Protein AF-A0A6P4Y2M4-F1 (afdb_monomer_lite)

Sequence (181 aa):
MAIALLLVVFILSGFFPVQAQDTRTDQAGSVLREYVDKGYCTYTFVFPPGPRREGCTPPGLERQLAETREETARLKNQVDRLTSLVESLLSRVDSLPVTEAIPVTQNNAEEDVESAFTCDGKDSGPHPDPENCGKFYMCAPGHPAPHHFDCAPGGLVFDVRLQVCNWPWAVPPPCGTQGAG

Secondary structure (DSSP, 8-state):
-HHHHHHHHHHHTT-------------S--------SSS---------S-PPPS----TTHHHHHHHHHHHHHHHHHHHHHHHHHHHHHHHHHTTS-------------SS--------TTS-SEEEE-SS-TTEEEEE-TT--SPEEEEPPTTT-EEETTTTEEE-GGGSPTTT--TT--

Foldseek 3Di:
DVVVVVVVCCVVVVDDPPPPPPPPPPDPDDDDDDDDDDDDDDDDDPDPDDDDDDDDDPVPVVVVVVVVVVVVVVVVVVVVVVVVVVVVVVVVVVPPPPPPDDDDPPPDPDDPPQDPDWCVPHDAAWAARPVDQQKIWGHDVPDGDTDIDGHDPDLFGQAPVVSHTHRQCVHDPPSHCPPVD

pLDDT: mean 70.57, std 20.5, range [33.38, 96.81]

InterPro domains:
  IPR002557 Chitin binding domain [PF01607] (119-170)
  IPR002557 Chitin binding domain [PS50940] (116-177)
  IPR002557 Chitin binding domain [SM00494] (117-177)
  IPR036508 Chitin binding domain superfamily [SSF57625] (117-176)
  IPR051940 Chitin-binding developmental regulator [PTHR23301] (98-178)

Structure (mmCIF, N/CA/C/O backbone):
data_AF-A0A6P4Y2M4-F1
#
_entry.id   AF-A0A6P4Y2M4-F1
#
loop_
_atom_site.group_PDB
_atom_site.id
_atom_site.type_symbol
_atom_site.label_atom_id
_atom_site.label_alt_id
_atom_site.label_comp_id
_atom_site.label_asym_id
_atom_site.label_entity_id
_atom_site.label_seq_id
_atom_site.pdbx_PDB_ins_code
_atom_site.Cartn_x
_atom_site.Cartn_y
_atom_site.Cartn_z
_atom_site.occupancy
_atom_site.B_iso_or_equiv
_atom_site.auth_seq_id
_atom_site.auth_comp_id
_atom_site.auth_asym_id
_atom_site.auth_atom_id
_atom_site.pdbx_PDB_model_num
ATOM 1 N N . MET A 1 1 ? 52.130 -0.188 34.334 1.00 59.47 1 MET A N 1
ATOM 2 C CA . MET A 1 1 ? 52.339 1.225 33.936 1.00 59.47 1 MET A CA 1
ATOM 3 C C . MET A 1 1 ? 53.049 1.379 32.584 1.00 59.47 1 MET A C 1
ATOM 5 O O . MET A 1 1 ? 52.622 2.222 31.814 1.00 59.47 1 MET A O 1
ATOM 9 N N . ALA A 1 2 ? 54.057 0.564 32.235 1.00 59.12 2 ALA A N 1
ATOM 10 C CA . ALA A 1 2 ? 54.782 0.694 30.955 1.00 59.12 2 ALA A CA 1
ATOM 11 C C . ALA A 1 2 ? 53.983 0.288 29.690 1.00 59.12 2 ALA A C 1
ATOM 13 O O . ALA A 1 2 ? 54.155 0.889 28.636 1.00 59.12 2 ALA A O 1
ATOM 14 N N . ILE A 1 3 ? 53.067 -0.684 29.789 1.00 58.28 3 ILE A N 1
ATOM 15 C CA . ILE A 1 3 ? 52.307 -1.202 28.630 1.00 58.28 3 ILE A CA 1
ATOM 16 C C . ILE A 1 3 ? 51.247 -0.199 28.134 1.00 58.28 3 ILE A C 1
ATOM 18 O O . ILE A 1 3 ? 51.035 -0.064 26.933 1.00 58.28 3 ILE A O 1
ATOM 22 N N . ALA A 1 4 ? 50.633 0.566 29.042 1.00 64.81 4 ALA A N 1
ATOM 23 C CA . ALA A 1 4 ? 49.640 1.580 28.679 1.00 64.81 4 ALA A CA 1
ATOM 24 C C . ALA A 1 4 ? 50.267 2.771 27.930 1.00 64.81 4 ALA A C 1
ATOM 26 O O . ALA A 1 4 ? 49.656 3.309 27.013 1.00 64.81 4 ALA A O 1
ATOM 27 N N . LEU A 1 5 ? 51.509 3.144 28.263 1.00 62.38 5 LEU A N 1
ATOM 28 C CA . LEU A 1 5 ? 52.223 4.226 27.578 1.00 62.38 5 LEU A CA 1
ATOM 29 C C . LEU A 1 5 ? 52.646 3.839 26.152 1.00 62.38 5 LEU A C 1
ATOM 31 O O . LEU A 1 5 ? 52.599 4.682 25.262 1.00 62.38 5 LEU A O 1
ATOM 35 N N . LEU A 1 6 ? 52.978 2.567 25.901 1.00 64.44 6 LEU A N 1
ATOM 36 C CA . LEU A 1 6 ? 53.333 2.087 24.557 1.00 64.44 6 LEU A CA 1
ATOM 37 C C . LEU A 1 6 ? 52.138 2.093 23.590 1.00 64.44 6 LEU A C 1
ATOM 39 O O . LEU A 1 6 ? 52.300 2.449 22.425 1.00 64.44 6 LEU A O 1
ATOM 43 N N . LEU A 1 7 ? 50.933 1.772 24.070 1.00 63.88 7 LEU A N 1
ATOM 44 C CA . LEU A 1 7 ? 49.715 1.824 23.252 1.00 63.88 7 LEU A CA 1
ATOM 45 C C . LEU A 1 7 ? 49.295 3.265 22.923 1.00 63.88 7 LEU A C 1
ATOM 47 O O . LEU A 1 7 ? 48.864 3.539 21.807 1.00 63.88 7 LEU A O 1
ATOM 51 N N . VAL A 1 8 ? 49.486 4.204 23.855 1.00 66.56 8 VAL A N 1
ATOM 52 C CA . VAL A 1 8 ? 49.200 5.630 23.622 1.00 66.56 8 VAL A CA 1
ATOM 53 C C . VAL A 1 8 ? 50.176 6.235 22.604 1.00 66.56 8 VAL A C 1
ATOM 55 O O . VAL A 1 8 ? 49.754 7.005 21.745 1.00 66.56 8 VAL A O 1
ATOM 58 N N . VAL A 1 9 ? 51.454 5.837 22.618 1.00 66.06 9 VAL A N 1
ATOM 59 C CA . VAL A 1 9 ? 52.432 6.258 21.596 1.00 66.06 9 VAL A CA 1
ATOM 60 C C . VAL A 1 9 ? 52.079 5.698 20.211 1.00 66.06 9 VAL A C 1
ATOM 62 O O . VAL A 1 9 ? 52.201 6.421 19.225 1.00 66.06 9 VAL A O 1
ATOM 65 N N . PHE A 1 10 ? 51.578 4.463 20.115 1.00 59.88 10 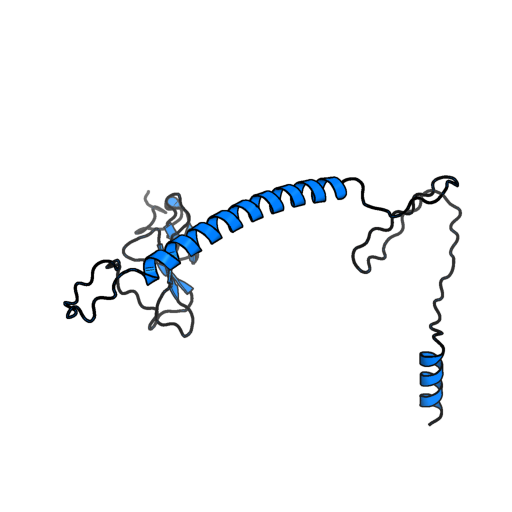PHE A N 1
ATOM 66 C CA . PHE A 1 10 ? 51.128 3.878 18.841 1.00 59.88 10 PHE A CA 1
ATOM 67 C C . PHE A 1 10 ? 49.900 4.589 18.250 1.00 59.88 10 PHE A C 1
ATOM 69 O O . PHE A 1 10 ? 49.842 4.807 17.043 1.00 59.88 10 PHE A O 1
ATOM 76 N N . ILE A 1 11 ? 48.946 5.006 19.089 1.00 60.94 11 ILE A N 1
ATOM 77 C CA . ILE A 1 11 ? 47.741 5.715 18.627 1.00 60.94 11 ILE A CA 1
ATOM 78 C C . ILE A 1 11 ? 48.053 7.176 18.259 1.00 60.94 11 ILE A C 1
ATOM 80 O O . ILE A 1 11 ? 47.515 7.681 17.278 1.00 60.94 11 ILE A O 1
ATOM 84 N N . LEU A 1 12 ? 48.954 7.847 18.988 1.00 57.12 12 LEU A N 1
ATOM 85 C CA . LEU A 1 12 ? 49.328 9.240 18.703 1.00 57.12 12 LEU A CA 1
ATOM 86 C C . LEU A 1 12 ? 50.319 9.394 17.537 1.00 57.12 12 LEU A C 1
ATOM 88 O O . LEU A 1 12 ? 50.373 10.462 16.936 1.00 57.12 12 LEU A O 1
ATOM 92 N N . SER A 1 13 ? 51.089 8.355 17.196 1.00 61.12 13 SER A N 1
ATOM 93 C CA . SER A 1 13 ? 52.042 8.390 16.072 1.00 61.12 13 SER A CA 1
ATOM 94 C C . SER A 1 13 ? 51.450 7.948 14.729 1.00 61.12 13 SER A C 1
ATOM 96 O O . SER A 1 13 ? 52.137 8.036 13.715 1.00 61.12 13 SER A O 1
ATOM 98 N N . GLY A 1 14 ? 50.191 7.491 14.685 1.00 56.62 14 GLY A N 1
ATOM 99 C CA . GLY A 1 14 ? 49.506 7.136 13.434 1.00 56.62 14 GLY A CA 1
ATOM 100 C C . GLY A 1 14 ? 50.122 5.961 12.661 1.00 56.62 14 GLY A C 1
ATOM 101 O O . GLY A 1 14 ? 49.749 5.722 11.515 1.00 56.62 14 GLY A O 1
ATOM 102 N N . PHE A 1 15 ? 51.042 5.205 13.263 1.00 56.31 15 PHE A N 1
ATOM 103 C CA . PHE A 1 15 ? 51.676 4.045 12.640 1.00 56.31 15 PHE A CA 1
ATOM 104 C C . PHE A 1 15 ? 50.823 2.785 12.850 1.00 56.31 15 PHE A C 1
ATOM 106 O O . PHE A 1 15 ? 51.135 1.916 13.663 1.00 56.31 15 PHE A O 1
ATOM 113 N N . PHE A 1 16 ? 49.739 2.659 12.083 1.00 49.28 16 PHE A N 1
ATOM 114 C CA . PHE A 1 16 ? 49.222 1.332 11.751 1.00 49.28 16 PHE A CA 1
ATOM 115 C C . PHE A 1 16 ? 50.132 0.730 10.674 1.00 49.28 16 PHE A C 1
ATOM 117 O O . PHE A 1 16 ? 50.375 1.393 9.661 1.00 49.28 16 PHE A O 1
ATOM 124 N N . PRO A 1 17 ? 50.645 -0.502 10.841 1.00 44.47 17 PRO A N 1
ATOM 125 C CA . PRO A 1 17 ? 51.373 -1.172 9.780 1.00 44.47 17 PRO A CA 1
ATOM 126 C C . PRO A 1 17 ? 50.363 -1.590 8.706 1.00 44.47 17 PRO A C 1
ATOM 128 O O . PRO A 1 17 ? 49.846 -2.703 8.705 1.00 44.47 17 PRO A O 1
ATOM 131 N N . VAL A 1 18 ? 50.069 -0.683 7.777 1.00 45.69 18 VAL A N 1
ATOM 132 C CA . VAL A 1 18 ? 49.564 -1.057 6.458 1.00 45.69 18 VAL A CA 1
ATOM 133 C C . VAL A 1 18 ? 50.723 -1.767 5.768 1.00 45.69 18 VAL A C 1
ATOM 135 O O . VAL A 1 18 ? 51.592 -1.141 5.166 1.00 45.69 18 VAL A O 1
ATOM 138 N N . GLN A 1 19 ? 50.776 -3.092 5.883 1.00 46.41 19 GLN A N 1
ATOM 139 C CA . GLN A 1 19 ? 51.503 -3.896 4.909 1.00 46.41 19 GLN A CA 1
ATOM 140 C C . GLN A 1 19 ? 50.678 -3.917 3.621 1.00 46.41 19 GLN A C 1
ATOM 142 O O . GLN A 1 19 ? 49.971 -4.873 3.323 1.00 46.41 19 GLN A O 1
ATOM 147 N N . ALA A 1 20 ? 50.766 -2.832 2.855 1.00 45.34 20 ALA A N 1
ATOM 148 C CA . ALA A 1 20 ? 50.518 -2.890 1.426 1.00 45.34 20 ALA A CA 1
ATOM 149 C C . ALA A 1 20 ? 51.750 -3.556 0.808 1.00 45.34 20 ALA A C 1
ATOM 151 O O . ALA A 1 20 ? 52.767 -2.910 0.562 1.00 45.34 20 ALA A O 1
ATOM 152 N N . GLN A 1 21 ? 51.701 -4.875 0.641 1.00 37.78 21 GLN A N 1
ATOM 153 C CA . GLN A 1 21 ? 52.656 -5.543 -0.227 1.00 37.78 21 GLN A CA 1
ATOM 154 C C . GLN A 1 21 ? 52.200 -5.312 -1.662 1.00 37.78 21 GLN A C 1
ATOM 156 O O . GLN A 1 21 ? 51.179 -5.832 -2.104 1.00 37.78 21 GLN A O 1
ATOM 161 N N . ASP A 1 22 ? 52.963 -4.476 -2.354 1.00 38.91 22 ASP A N 1
ATOM 162 C CA . ASP A 1 22 ? 52.817 -4.175 -3.768 1.00 38.91 22 ASP A CA 1
ATOM 163 C C . ASP A 1 22 ? 53.131 -5.452 -4.567 1.00 38.91 22 ASP A C 1
ATOM 165 O O . ASP A 1 22 ? 54.272 -5.718 -4.951 1.00 38.91 22 ASP A O 1
ATOM 169 N N . THR A 1 23 ? 52.141 -6.319 -4.780 1.00 42.88 23 THR A N 1
ATOM 170 C CA . THR A 1 23 ? 52.281 -7.401 -5.758 1.00 42.88 23 THR A CA 1
ATOM 171 C C . THR A 1 23 ? 52.028 -6.814 -7.136 1.00 42.88 23 THR A C 1
ATOM 173 O O . THR A 1 23 ? 50.930 -6.911 -7.685 1.00 42.88 23 THR A O 1
ATOM 176 N N . ARG A 1 24 ? 53.069 -6.189 -7.695 1.00 42.03 24 ARG A N 1
ATOM 177 C CA . ARG A 1 24 ? 53.173 -5.881 -9.123 1.00 42.03 24 ARG A CA 1
ATOM 178 C C . ARG A 1 24 ? 53.008 -7.187 -9.901 1.00 42.03 24 ARG A C 1
ATOM 180 O O . ARG A 1 24 ? 53.943 -7.974 -10.015 1.00 42.03 24 ARG A O 1
ATOM 187 N N . THR A 1 25 ? 51.807 -7.435 -10.407 1.00 41.88 25 THR A N 1
ATOM 188 C CA . THR A 1 25 ? 51.542 -8.515 -11.358 1.00 41.88 25 THR A CA 1
ATOM 189 C C . THR A 1 25 ? 51.649 -7.923 -12.757 1.00 41.88 25 THR A C 1
ATOM 191 O O . THR A 1 25 ? 50.723 -7.316 -13.281 1.00 41.88 25 THR A O 1
ATOM 194 N N . ASP A 1 26 ? 52.836 -8.055 -13.349 1.00 40.62 26 ASP A N 1
ATOM 195 C CA . ASP A 1 26 ? 53.152 -7.656 -14.728 1.00 40.62 26 ASP A CA 1
ATOM 196 C C . ASP A 1 26 ? 52.591 -8.680 -15.743 1.00 40.62 26 ASP A C 1
ATOM 198 O O . ASP A 1 26 ? 53.292 -9.166 -16.630 1.00 40.62 26 ASP A O 1
ATOM 202 N N . GLN A 1 27 ? 51.321 -9.080 -15.602 1.00 39.62 27 GLN A N 1
ATOM 203 C CA . GLN A 1 27 ? 50.730 -10.049 -16.523 1.00 39.62 27 GLN A CA 1
ATOM 204 C C . GLN A 1 27 ? 49.271 -9.745 -16.852 1.00 39.62 27 GLN A C 1
ATOM 206 O O . GLN A 1 27 ? 48.404 -9.641 -15.988 1.00 39.62 27 GLN A O 1
ATOM 211 N N . ALA A 1 28 ? 49.014 -9.600 -18.152 1.00 35.44 28 ALA A N 1
ATOM 212 C CA . ALA A 1 28 ? 47.681 -9.429 -18.698 1.00 35.44 28 ALA A CA 1
ATOM 213 C C . ALA A 1 28 ? 46.822 -10.675 -18.429 1.00 35.44 28 ALA A C 1
ATOM 215 O O . ALA A 1 28 ? 47.24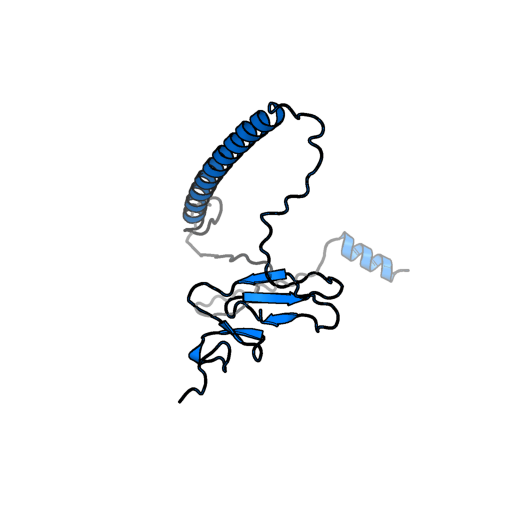7 -11.795 -18.709 1.00 35.44 28 ALA A O 1
ATOM 216 N N . GLY A 1 29 ? 45.586 -10.463 -17.966 1.00 44.47 29 GLY A N 1
ATOM 217 C CA . GLY A 1 29 ? 44.536 -11.484 -18.025 1.00 44.47 29 GLY A CA 1
ATOM 218 C C . GLY A 1 29 ? 44.237 -12.271 -16.747 1.00 44.47 29 GLY A C 1
ATOM 219 O O . GLY A 1 29 ? 43.902 -13.447 -16.848 1.00 44.47 29 GLY A O 1
ATOM 220 N N . SER A 1 30 ? 44.267 -11.661 -15.561 1.00 33.38 30 SER A N 1
ATOM 221 C CA . SER A 1 30 ? 43.800 -12.325 -14.332 1.00 33.38 30 SER A CA 1
ATOM 222 C C . SER A 1 30 ? 42.744 -11.509 -13.587 1.00 33.38 30 SER A C 1
ATOM 224 O O . SER A 1 30 ? 43.013 -10.417 -13.091 1.00 33.38 30 SER A O 1
ATOM 226 N N . VAL A 1 31 ? 41.536 -12.073 -13.491 1.00 48.50 31 VAL A N 1
ATOM 227 C CA . VAL A 1 31 ? 40.481 -11.638 -12.565 1.00 48.50 31 VAL A CA 1
ATOM 228 C C . VAL A 1 31 ? 40.908 -12.016 -11.154 1.00 48.50 31 VAL A C 1
ATOM 230 O O . VAL A 1 31 ? 41.130 -13.198 -10.917 1.00 48.50 31 VAL A O 1
ATOM 233 N N . LEU A 1 32 ? 40.933 -11.069 -10.210 1.00 36.97 32 LEU A N 1
ATOM 234 C CA . LEU A 1 32 ? 40.784 -11.387 -8.789 1.00 36.97 32 LEU A CA 1
ATOM 235 C C . LEU A 1 32 ? 40.071 -10.260 -8.018 1.00 36.97 32 LEU A C 1
ATOM 237 O O . LEU A 1 32 ? 40.504 -9.115 -7.955 1.00 36.97 32 LEU A O 1
ATOM 241 N N . ARG A 1 33 ? 38.926 -10.692 -7.493 1.00 38.09 33 ARG A N 1
ATOM 242 C CA . ARG A 1 33 ? 38.002 -10.185 -6.475 1.00 38.09 33 ARG A CA 1
ATOM 243 C C . ARG A 1 33 ? 38.461 -9.116 -5.462 1.00 38.09 33 ARG A C 1
ATOM 245 O O . ARG A 1 33 ? 39.441 -9.287 -4.753 1.00 38.09 33 ARG A O 1
ATOM 252 N N . GLU A 1 34 ? 37.517 -8.186 -5.279 1.00 40.78 34 GLU A N 1
ATOM 253 C CA . GLU A 1 34 ? 36.802 -7.856 -4.027 1.00 40.78 34 GLU A CA 1
ATOM 254 C C . GLU A 1 34 ? 37.516 -7.006 -2.963 1.00 40.78 34 GLU A C 1
ATOM 256 O O . GLU A 1 34 ? 38.171 -7.509 -2.059 1.00 40.78 34 GLU A O 1
ATOM 261 N N . TYR A 1 35 ? 37.229 -5.700 -3.014 1.00 39.41 35 TYR A N 1
ATOM 262 C CA . TYR A 1 35 ? 37.002 -4.871 -1.827 1.00 39.41 35 TYR A CA 1
ATOM 263 C C . TYR A 1 35 ? 35.853 -3.897 -2.126 1.00 39.41 35 TYR A C 1
ATOM 265 O O . TYR A 1 35 ? 36.022 -2.903 -2.830 1.00 39.41 35 TYR A O 1
ATOM 273 N N . VAL A 1 36 ? 34.657 -4.216 -1.628 1.00 49.06 36 VAL A N 1
ATOM 274 C CA . VAL A 1 36 ? 33.538 -3.274 -1.533 1.00 49.06 36 VAL A CA 1
ATOM 275 C C . VAL A 1 36 ? 33.560 -2.756 -0.108 1.00 49.06 36 VAL A C 1
ATOM 277 O O . VAL A 1 36 ? 33.060 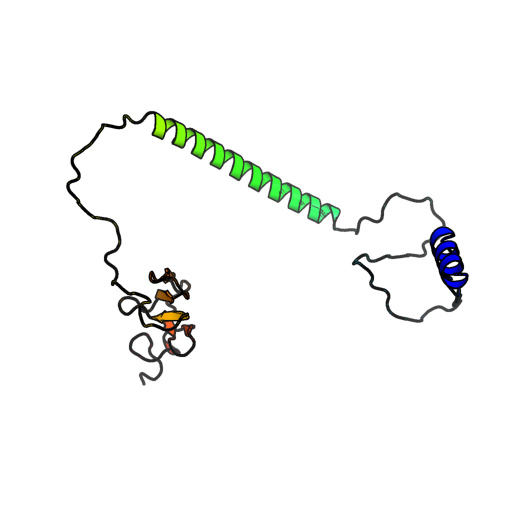-3.422 0.791 1.00 49.06 36 VAL A O 1
ATOM 280 N N . ASP A 1 37 ? 34.133 -1.575 0.105 1.00 37.72 37 ASP A N 1
ATOM 281 C CA . ASP A 1 37 ? 33.785 -0.800 1.289 1.00 37.72 37 ASP A CA 1
ATOM 282 C C . ASP A 1 37 ? 33.145 0.513 0.824 1.00 37.72 37 ASP A C 1
ATOM 284 O O . ASP A 1 37 ? 33.771 1.357 0.185 1.00 37.72 37 ASP A O 1
ATOM 288 N N . LYS A 1 38 ? 31.844 0.631 1.115 1.00 35.12 38 LYS A N 1
ATOM 289 C CA . LYS A 1 38 ? 31.015 1.848 1.009 1.00 35.12 38 LYS A CA 1
ATOM 290 C C . LYS A 1 38 ? 30.602 2.350 -0.381 1.00 35.12 38 LYS A C 1
ATOM 292 O O . LYS A 1 38 ? 30.363 3.540 -0.538 1.00 35.12 38 LYS A O 1
ATOM 297 N N . GLY A 1 39 ? 30.387 1.461 -1.351 1.00 42.12 39 GLY A N 1
ATOM 298 C CA . GLY A 1 39 ? 29.474 1.761 -2.468 1.00 42.12 39 GLY A CA 1
ATOM 299 C C . GLY A 1 39 ? 29.979 2.736 -3.539 1.00 42.12 39 GLY A C 1
ATOM 300 O O . GLY A 1 39 ? 29.167 3.414 -4.162 1.00 42.12 39 GLY A O 1
ATOM 301 N N . TYR A 1 40 ? 31.286 2.779 -3.806 1.00 42.31 40 TYR A N 1
ATOM 302 C CA . TYR A 1 40 ? 31.842 3.524 -4.940 1.00 42.31 40 TYR A CA 1
ATOM 303 C C . TYR A 1 40 ? 32.619 2.586 -5.871 1.00 42.31 40 TYR A C 1
ATOM 305 O O . TYR A 1 40 ? 33.549 1.908 -5.441 1.00 42.31 40 TYR A O 1
ATOM 313 N N . CYS A 1 41 ? 32.261 2.555 -7.158 1.00 43.47 41 CYS A N 1
ATOM 314 C CA . CYS A 1 41 ? 33.089 1.927 -8.187 1.00 43.47 41 CYS A CA 1
ATOM 315 C C . CYS A 1 41 ? 34.260 2.856 -8.527 1.00 43.47 41 CYS A C 1
ATOM 317 O O . CYS A 1 41 ? 34.059 3.925 -9.103 1.00 43.47 41 CYS A O 1
ATOM 319 N N . THR A 1 42 ? 35.489 2.446 -8.227 1.00 42.38 42 THR A N 1
ATOM 320 C CA . THR A 1 42 ? 36.692 3.078 -8.775 1.00 42.38 42 THR A CA 1
ATOM 321 C C . THR A 1 42 ? 37.041 2.405 -10.104 1.00 42.38 42 THR A C 1
ATOM 323 O O . THR A 1 42 ? 37.602 1.316 -10.146 1.00 42.38 42 THR A O 1
ATOM 326 N N . TYR A 1 43 ? 36.688 3.036 -11.226 1.00 42.25 43 TYR A N 1
ATOM 327 C CA . TYR A 1 43 ? 37.175 2.609 -12.539 1.00 42.25 43 TYR A CA 1
ATOM 328 C C . TYR A 1 43 ? 38.542 3.247 -12.800 1.00 42.25 43 TYR A C 1
ATOM 330 O O . TYR A 1 43 ? 38.629 4.424 -13.145 1.00 42.25 43 TYR A O 1
ATOM 338 N N . THR A 1 44 ? 39.620 2.483 -12.655 1.00 38.53 44 THR A N 1
ATOM 339 C CA . THR A 1 44 ? 40.939 2.859 -13.177 1.00 38.53 44 THR A CA 1
ATOM 340 C C . THR A 1 44 ? 41.055 2.365 -14.612 1.00 38.53 44 THR A C 1
ATOM 342 O O . THR A 1 44 ? 41.479 1.245 -14.878 1.00 38.53 44 THR A O 1
ATOM 345 N N . PHE A 1 45 ? 40.675 3.209 -15.569 1.00 40.19 45 PHE A N 1
ATOM 346 C CA . PHE A 1 45 ? 41.092 2.992 -16.947 1.00 40.19 45 PHE A CA 1
ATOM 347 C C . PHE A 1 45 ? 42.553 3.429 -17.089 1.00 40.19 45 PHE A C 1
ATOM 349 O O . PHE A 1 45 ? 42.876 4.600 -16.886 1.00 40.19 45 PHE A O 1
ATOM 356 N N . VAL A 1 46 ? 43.442 2.506 -17.457 1.00 40.69 46 VAL A N 1
ATOM 357 C CA . VAL A 1 46 ? 44.797 2.855 -17.903 1.00 40.69 46 VAL A CA 1
ATOM 358 C C . VAL A 1 46 ? 44.684 3.376 -19.336 1.00 40.69 46 VAL A C 1
ATOM 360 O O . VAL A 1 46 ? 44.820 2.629 -20.300 1.00 40.69 46 VAL A O 1
ATOM 363 N N . PHE A 1 47 ? 44.371 4.663 -19.475 1.00 39.12 47 PHE A N 1
ATOM 364 C CA . PHE A 1 47 ? 44.545 5.388 -20.732 1.00 39.12 47 PHE A CA 1
ATOM 365 C C . PHE A 1 47 ? 45.944 6.031 -20.764 1.00 39.12 47 PHE A C 1
ATOM 367 O O . PHE A 1 47 ? 46.462 6.410 -19.709 1.00 39.12 47 PHE A O 1
ATOM 374 N N . PRO A 1 48 ? 46.582 6.129 -21.949 1.00 38.81 48 PRO A N 1
ATOM 375 C CA . PRO A 1 48 ? 47.918 6.709 -22.113 1.00 38.81 48 PRO A CA 1
ATOM 376 C C . PRO A 1 48 ? 47.981 8.146 -21.558 1.00 38.81 48 PRO A C 1
ATOM 378 O O . PRO A 1 48 ? 46.939 8.788 -21.408 1.00 38.81 48 PRO A O 1
ATOM 381 N N . PRO A 1 49 ? 49.178 8.674 -21.237 1.00 42.78 49 PRO A N 1
ATOM 382 C CA . PRO A 1 49 ? 49.310 9.907 -20.466 1.00 42.78 49 PRO A CA 1
ATOM 383 C C . PRO A 1 49 ? 48.662 11.095 -21.194 1.00 42.78 49 PRO A C 1
ATOM 385 O O . PRO A 1 49 ? 49.127 11.526 -22.246 1.00 42.78 49 PRO A O 1
ATOM 388 N N . GLY A 1 50 ? 47.591 11.632 -20.609 1.00 49.53 50 GLY A N 1
ATOM 389 C CA . GLY A 1 50 ? 46.895 12.847 -21.037 1.00 49.53 50 GLY A CA 1
ATOM 390 C C . GLY A 1 50 ? 46.516 13.711 -19.825 1.00 49.53 50 GLY A C 1
ATOM 391 O O . GLY A 1 50 ? 46.490 13.204 -18.700 1.00 49.53 50 GLY A O 1
ATOM 392 N N . PRO A 1 51 ? 46.269 15.024 -20.003 1.00 43.44 51 PRO A N 1
ATOM 393 C CA . PRO A 1 51 ? 46.072 15.946 -18.887 1.00 43.44 51 PRO A CA 1
ATOM 394 C C . PRO A 1 51 ? 44.770 15.642 -18.130 1.00 43.44 51 PRO A C 1
ATOM 396 O O . PRO A 1 51 ? 43.744 15.331 -18.739 1.00 43.44 51 PRO A O 1
ATOM 399 N N . ARG A 1 52 ? 44.819 15.741 -16.791 1.00 48.12 52 ARG A N 1
ATOM 400 C CA . ARG A 1 52 ? 43.684 15.473 -15.891 1.00 48.12 52 ARG A CA 1
ATOM 401 C C . ARG A 1 52 ? 42.487 16.357 -16.253 1.00 48.12 52 ARG A C 1
ATOM 403 O O . ARG A 1 52 ? 42.618 17.578 -16.268 1.00 48.12 52 ARG A O 1
ATOM 410 N N . ARG A 1 53 ? 41.316 15.750 -16.456 1.00 44.59 53 ARG A N 1
ATOM 411 C CA . ARG A 1 53 ? 40.024 16.439 -16.340 1.00 44.59 53 ARG A CA 1
ATOM 412 C C . ARG A 1 53 ? 39.404 16.101 -14.988 1.00 44.59 53 ARG A C 1
ATOM 414 O O . ARG A 1 53 ? 39.548 14.983 -14.497 1.00 44.59 53 ARG A O 1
ATOM 421 N N . GLU A 1 54 ? 38.809 17.111 -14.373 1.00 44.41 54 GLU A N 1
ATOM 422 C CA . GLU A 1 54 ? 38.163 17.061 -13.065 1.00 44.41 54 GLU A CA 1
ATOM 423 C C . GLU A 1 54 ? 37.015 16.042 -13.062 1.00 44.41 54 GLU A C 1
ATOM 425 O O . GLU A 1 54 ? 36.160 16.092 -13.938 1.00 44.41 54 GLU A O 1
ATOM 430 N N . GLY A 1 55 ? 37.005 15.152 -12.064 1.00 49.91 55 GLY A N 1
ATOM 431 C CA . GLY A 1 55 ? 35.837 14.371 -11.646 1.00 49.91 55 GLY A CA 1
ATOM 432 C C . GLY A 1 55 ? 35.365 13.263 -12.596 1.00 49.91 55 GLY A C 1
ATOM 433 O O . GLY A 1 55 ? 34.935 13.503 -13.718 1.00 49.91 55 GLY A O 1
ATOM 434 N N . CYS A 1 56 ? 35.337 12.024 -12.102 1.00 46.38 56 CYS A N 1
ATOM 435 C CA . CYS A 1 56 ? 34.568 10.959 -12.742 1.00 46.38 56 CYS A CA 1
ATOM 436 C C . CYS A 1 56 ? 33.090 11.100 -12.347 1.00 46.38 56 CYS A C 1
ATOM 438 O O . CYS A 1 56 ? 32.660 10.505 -11.361 1.00 46.38 56 CYS A O 1
ATOM 440 N N . THR A 1 57 ? 32.299 11.870 -13.094 1.00 50.53 57 THR A N 1
ATOM 441 C CA . THR A 1 57 ? 30.841 11.681 -13.115 1.00 50.53 57 THR A CA 1
ATOM 442 C C . THR A 1 57 ? 30.527 10.478 -14.009 1.00 50.53 57 THR A C 1
ATOM 444 O O . THR A 1 57 ? 31.040 10.409 -15.130 1.00 50.53 57 THR A O 1
ATOM 447 N N . PRO A 1 58 ? 29.726 9.496 -13.551 1.00 51.69 58 PRO A N 1
ATOM 448 C CA . PRO A 1 58 ? 29.353 8.370 -14.394 1.00 51.69 58 PRO A CA 1
ATOM 449 C C . PRO A 1 58 ? 28.630 8.889 -15.648 1.00 51.69 58 PRO A C 1
ATOM 451 O O . PRO A 1 58 ? 27.690 9.682 -15.517 1.00 51.69 58 PRO A O 1
ATOM 454 N N . PRO A 1 59 ? 29.030 8.474 -16.864 1.00 52.91 59 PRO A N 1
ATOM 455 C CA . PRO A 1 59 ? 28.331 8.874 -18.078 1.00 52.91 59 PRO A CA 1
ATOM 456 C C . PRO A 1 59 ? 26.880 8.379 -18.007 1.00 52.91 59 PRO A C 1
ATOM 458 O O . PRO A 1 59 ? 26.629 7.179 -17.991 1.00 52.91 59 PRO A O 1
ATOM 461 N N . GLY A 1 60 ? 25.930 9.315 -17.922 1.00 57.59 60 GLY A N 1
ATOM 462 C CA . GLY A 1 60 ? 24.491 9.036 -17.812 1.00 57.59 60 GLY A CA 1
ATOM 463 C C . GLY A 1 60 ? 23.822 9.621 -16.566 1.00 57.59 60 GLY A C 1
ATOM 464 O O . GLY A 1 60 ? 22.663 10.021 -16.653 1.00 57.59 60 GLY A O 1
ATOM 465 N N . LEU A 1 61 ? 24.555 9.784 -15.457 1.00 58.53 61 LEU A N 1
ATOM 466 C CA . LEU A 1 61 ? 23.983 10.300 -14.206 1.00 58.53 61 LEU A CA 1
ATOM 467 C C . LEU A 1 61 ? 23.575 11.778 -14.321 1.00 58.53 61 LEU A C 1
ATOM 469 O O . LEU A 1 61 ? 22.537 12.164 -13.802 1.00 58.53 61 LEU A O 1
ATOM 473 N N . GLU A 1 62 ? 24.328 12.584 -15.072 1.00 64.19 62 GLU A N 1
ATOM 474 C CA . GLU A 1 62 ? 24.002 13.998 -15.327 1.00 64.19 62 GLU A CA 1
ATOM 475 C C . GLU A 1 62 ? 22.674 14.170 -16.079 1.00 64.19 62 GLU A C 1
ATOM 477 O O . GLU A 1 62 ? 21.909 15.086 -15.788 1.00 64.19 62 GLU A O 1
ATOM 482 N N . ARG A 1 63 ? 22.369 13.273 -17.031 1.00 63.91 63 ARG A N 1
ATOM 483 C CA . ARG A 1 63 ? 21.099 13.312 -17.774 1.00 63.91 63 ARG A CA 1
ATOM 484 C C . ARG A 1 63 ? 19.935 12.891 -16.894 1.00 63.91 63 ARG A C 1
ATOM 486 O O . ARG A 1 63 ? 18.945 13.606 -16.842 1.00 63.91 63 ARG A O 1
ATOM 493 N N . GLN A 1 64 ? 20.097 11.802 -16.146 1.00 65.88 64 GLN A N 1
ATOM 494 C CA . GLN A 1 64 ? 19.075 11.346 -15.205 1.00 65.88 64 GLN A CA 1
ATOM 495 C C . GLN A 1 64 ? 18.822 12.381 -14.102 1.00 65.88 64 GLN A C 1
ATOM 497 O O . GLN A 1 64 ? 17.677 12.616 -13.728 1.00 65.88 64 GLN A O 1
ATOM 502 N N . LEU A 1 65 ? 19.868 13.051 -13.612 1.00 75.25 65 LEU A N 1
ATOM 503 C CA . LEU A 1 65 ? 19.745 14.118 -12.623 1.00 75.25 65 LEU A CA 1
ATOM 504 C C . LEU A 1 65 ? 19.082 15.371 -13.212 1.00 75.25 65 LEU A C 1
ATOM 506 O O . LEU A 1 65 ? 18.288 16.006 -12.523 1.00 75.25 65 LEU A O 1
ATOM 510 N N . ALA A 1 66 ? 19.357 15.716 -14.474 1.00 69.88 66 ALA A N 1
ATOM 511 C CA . ALA A 1 66 ? 18.691 16.818 -15.168 1.00 69.88 66 ALA A CA 1
ATOM 512 C C . ALA A 1 66 ? 17.202 16.528 -15.430 1.00 69.88 66 ALA A C 1
ATOM 514 O O . ALA A 1 66 ? 16.368 17.385 -15.146 1.00 69.88 66 ALA A O 1
ATOM 515 N N . GLU A 1 67 ? 16.867 15.317 -15.883 1.00 75.25 67 GLU A N 1
ATOM 516 C CA . GLU A 1 67 ? 15.484 14.855 -16.077 1.00 75.25 67 GLU A CA 1
ATOM 517 C C . GLU A 1 67 ? 14.720 14.843 -14.741 1.00 75.25 67 GLU A C 1
ATOM 519 O O . GLU A 1 67 ? 13.671 15.476 -14.621 1.00 75.25 67 GLU A O 1
ATOM 524 N N . THR A 1 68 ? 15.302 14.262 -13.685 1.00 74.00 68 THR A N 1
ATOM 525 C CA . THR A 1 68 ? 14.703 14.249 -12.334 1.00 74.00 68 THR A CA 1
ATOM 526 C C . THR A 1 68 ? 14.549 15.668 -11.766 1.00 74.00 68 THR A C 1
ATOM 528 O O . THR A 1 68 ? 13.581 15.983 -11.068 1.00 74.00 68 THR A O 1
ATOM 531 N N . ARG A 1 69 ? 15.484 16.580 -12.065 1.00 84.81 69 ARG A N 1
ATOM 532 C CA . ARG A 1 69 ? 15.406 17.986 -11.638 1.00 84.81 69 ARG A CA 1
ATOM 533 C C . ARG A 1 69 ? 14.285 18.742 -12.352 1.00 84.81 69 ARG A C 1
ATOM 535 O O . ARG A 1 69 ? 13.651 19.600 -11.742 1.00 84.81 69 ARG A O 1
ATOM 542 N N . GLU A 1 70 ? 14.028 18.439 -13.620 1.00 88.50 70 GLU A N 1
ATOM 543 C CA . GLU A 1 70 ? 12.917 19.038 -14.357 1.00 88.50 70 GLU A CA 1
ATOM 544 C C . GLU A 1 70 ? 11.566 18.525 -13.840 1.00 88.50 70 GLU A C 1
ATOM 546 O O . GLU A 1 70 ? 10.660 19.321 -13.583 1.00 88.50 70 GLU A O 1
ATOM 551 N N . GLU A 1 71 ? 11.443 17.219 -13.602 1.00 88.12 71 GLU A N 1
ATOM 552 C CA . GLU A 1 71 ? 10.230 16.618 -13.035 1.00 88.12 71 GLU A CA 1
ATOM 553 C C . GLU A 1 71 ? 9.926 17.146 -11.626 1.00 88.12 71 GLU A C 1
ATOM 555 O O . GLU A 1 71 ? 8.792 17.535 -11.337 1.00 88.12 71 GLU A O 1
ATOM 560 N N . THR A 1 72 ? 10.943 17.268 -10.767 1.00 88.25 72 THR A N 1
ATOM 561 C CA . THR A 1 72 ? 10.780 17.848 -9.422 1.00 88.25 72 THR A CA 1
ATOM 562 C C . THR A 1 72 ? 10.422 19.336 -9.465 1.00 88.25 72 THR A C 1
ATOM 564 O O . THR A 1 72 ? 9.627 19.792 -8.642 1.00 88.25 72 THR A O 1
ATOM 567 N N . ALA A 1 73 ? 10.927 20.098 -10.442 1.00 91.19 73 ALA A N 1
ATOM 568 C CA . ALA A 1 73 ? 10.537 21.495 -10.641 1.00 91.19 73 ALA A CA 1
ATOM 569 C C . ALA A 1 73 ? 9.072 21.635 -11.095 1.00 91.19 73 ALA A C 1
ATOM 571 O O . ALA A 1 73 ? 8.360 22.519 -10.612 1.00 91.19 73 ALA A O 1
ATOM 572 N N . ARG A 1 74 ? 8.596 20.746 -11.979 1.00 93.31 74 ARG A N 1
ATOM 573 C CA . ARG A 1 74 ? 7.184 20.703 -12.400 1.00 93.31 74 ARG A CA 1
ATOM 574 C C . ARG A 1 74 ? 6.265 20.374 -11.228 1.00 93.31 74 ARG A C 1
ATOM 576 O O . ARG A 1 74 ? 5.270 21.070 -11.029 1.00 93.31 74 ARG A O 1
ATOM 583 N N . LEU A 1 75 ? 6.625 19.367 -10.434 1.00 93.38 75 LEU A N 1
ATOM 584 C CA . LEU A 1 75 ? 5.846 18.972 -9.264 1.00 93.38 75 LEU A CA 1
ATOM 585 C C . LEU A 1 75 ? 5.810 20.088 -8.211 1.00 93.38 75 LEU A C 1
ATOM 587 O O . LEU A 1 75 ? 4.748 20.394 -7.677 1.00 93.38 75 LEU A O 1
ATOM 591 N N . LYS A 1 76 ? 6.938 20.768 -7.970 1.00 94.81 76 LYS A N 1
ATOM 592 C CA . LYS A 1 76 ? 6.998 21.911 -7.048 1.00 94.81 76 LYS A CA 1
ATOM 593 C C . LYS A 1 76 ? 6.068 23.052 -7.471 1.00 94.81 76 LYS A C 1
ATOM 595 O O . LYS A 1 76 ? 5.334 23.567 -6.638 1.00 94.81 76 LYS A O 1
ATOM 600 N N . ASN A 1 77 ? 6.031 23.385 -8.762 1.00 96.19 77 ASN A N 1
ATOM 601 C CA . ASN A 1 77 ? 5.112 24.400 -9.285 1.00 96.19 77 ASN A CA 1
ATOM 602 C C . ASN A 1 77 ? 3.635 24.008 -9.064 1.00 96.19 77 ASN A C 1
ATOM 604 O O . ASN A 1 77 ? 2.813 24.839 -8.678 1.00 96.19 77 ASN A O 1
ATOM 608 N N . GLN A 1 78 ? 3.288 22.727 -9.240 1.00 96.62 78 GLN A N 1
ATOM 609 C CA . GLN A 1 78 ? 1.937 22.249 -8.925 1.00 96.62 78 GLN A CA 1
ATOM 610 C C . GLN A 1 78 ? 1.602 22.409 -7.438 1.00 96.62 78 GLN A C 1
ATOM 612 O O . GLN A 1 78 ? 0.512 22.883 -7.117 1.00 96.62 78 GLN A O 1
ATOM 617 N N . VAL A 1 79 ? 2.536 22.066 -6.547 1.00 96.81 79 VAL A N 1
ATOM 618 C CA . VAL A 1 79 ? 2.364 22.221 -5.096 1.00 96.81 79 VAL A CA 1
ATOM 619 C C . VAL A 1 79 ? 2.175 23.690 -4.718 1.00 96.81 79 VAL A C 1
ATOM 621 O O . VAL A 1 79 ? 1.209 24.003 -4.033 1.00 96.81 79 VAL A O 1
ATOM 624 N N . ASP A 1 80 ? 3.007 24.604 -5.221 1.00 96.75 80 ASP A N 1
ATOM 625 C CA . ASP A 1 80 ? 2.892 26.041 -4.925 1.00 96.75 80 ASP A CA 1
ATOM 626 C C . ASP A 1 80 ? 1.526 26.608 -5.362 1.00 96.75 80 ASP A C 1
ATOM 628 O O . ASP A 1 80 ? 0.905 27.407 -4.653 1.00 96.75 80 ASP A O 1
ATOM 632 N N . ARG A 1 81 ? 1.000 26.137 -6.502 1.00 96.44 81 ARG A N 1
ATOM 633 C CA . ARG A 1 81 ? -0.327 26.526 -6.998 1.00 96.44 81 ARG A CA 1
ATOM 634 C C . ARG A 1 81 ? -1.462 26.007 -6.111 1.00 96.44 81 ARG A C 1
ATOM 636 O O . ARG A 1 81 ? -2.428 26.733 -5.891 1.00 96.44 81 ARG A O 1
ATOM 643 N N . LEU A 1 82 ? -1.357 24.778 -5.604 1.00 96.19 82 LEU A N 1
ATOM 644 C CA . LEU A 1 82 ? -2.315 24.220 -4.644 1.00 96.19 82 LEU A CA 1
ATOM 645 C C . LEU A 1 82 ? -2.262 24.957 -3.302 1.00 96.19 82 LEU A C 1
ATOM 647 O O . LEU A 1 82 ? -3.311 25.319 -2.778 1.00 96.19 82 LEU A O 1
ATOM 651 N N . THR A 1 83 ? -1.068 25.245 -2.786 1.00 96.81 83 THR A N 1
ATOM 652 C CA . THR A 1 83 ? -0.883 25.970 -1.520 1.00 96.81 83 THR A CA 1
ATOM 653 C C . THR A 1 83 ? -1.537 27.350 -1.566 1.00 96.81 83 THR A C 1
ATOM 655 O O . THR A 1 83 ? -2.289 27.705 -0.663 1.00 96.81 83 THR A O 1
ATOM 658 N N . SER A 1 84 ? -1.356 28.092 -2.664 1.00 95.88 84 SER A N 1
ATOM 659 C CA . SER A 1 84 ? -1.999 29.400 -2.844 1.00 95.88 84 SER A CA 1
ATOM 660 C C . SER A 1 84 ? -3.532 29.313 -2.889 1.00 95.88 84 SER A C 1
ATOM 662 O O . SER A 1 84 ? -4.221 30.175 -2.338 1.00 95.88 84 SER A O 1
ATOM 664 N N . LEU A 1 85 ? -4.087 28.263 -3.508 1.00 95.75 85 LEU A N 1
ATOM 665 C CA . LEU A 1 85 ? -5.534 28.032 -3.499 1.00 95.75 85 LEU A CA 1
ATOM 666 C C . LEU A 1 85 ? -6.043 27.748 -2.083 1.00 95.75 85 LEU A C 1
ATOM 668 O O . LEU A 1 85 ? -7.078 28.285 -1.698 1.00 95.75 85 LEU A O 1
ATOM 672 N N . VAL A 1 86 ? -5.312 26.952 -1.302 1.00 94.62 86 VAL A N 1
ATOM 673 C CA . VAL A 1 86 ? -5.664 26.648 0.090 1.00 94.62 86 VAL A CA 1
ATOM 674 C C . VAL A 1 86 ? -5.643 27.914 0.946 1.00 94.62 86 VAL A C 1
ATOM 676 O O . VAL A 1 86 ? -6.621 28.182 1.633 1.00 94.62 86 VAL A O 1
ATOM 679 N N . GLU A 1 87 ? -4.609 28.751 0.857 1.00 93.81 87 GLU A N 1
ATOM 680 C CA . GLU A 1 87 ? -4.547 30.025 1.594 1.00 93.81 87 GLU A CA 1
ATOM 681 C C . GLU A 1 87 ? -5.688 30.983 1.207 1.00 93.81 87 GLU A C 1
ATOM 683 O O . GLU A 1 87 ? -6.308 31.631 2.059 1.00 93.81 87 GLU A O 1
ATOM 688 N N . SER A 1 88 ? -6.040 31.031 -0.083 1.00 91.56 88 SER A N 1
ATOM 689 C CA . SER A 1 88 ? -7.191 31.808 -0.547 1.00 91.56 88 SER A CA 1
ATOM 690 C C . SER A 1 88 ? -8.531 31.254 -0.052 1.00 91.56 88 SER A C 1
ATOM 692 O O . SER A 1 88 ? -9.485 32.024 0.062 1.00 91.56 88 SER A O 1
ATOM 694 N N . LEU A 1 89 ? -8.645 29.949 0.190 1.00 86.50 89 LEU A N 1
ATOM 695 C CA . LEU A 1 89 ? -9.848 29.347 0.760 1.00 86.50 89 LEU A CA 1
ATOM 696 C C . LEU A 1 89 ? -9.905 29.561 2.274 1.00 86.50 89 LEU A C 1
ATOM 698 O O . LEU A 1 89 ? -10.958 29.930 2.781 1.00 86.50 89 LEU A O 1
ATOM 702 N N . LEU A 1 90 ? -8.781 29.428 2.981 1.00 85.25 90 LEU A N 1
ATOM 703 C CA . LEU A 1 90 ? -8.696 29.655 4.426 1.00 85.25 90 LEU A CA 1
ATOM 704 C C . LEU A 1 90 ? -9.073 31.096 4.798 1.00 85.25 90 LEU A C 1
ATOM 706 O O . LEU A 1 90 ? -9.904 31.304 5.676 1.00 85.25 90 LEU A O 1
ATOM 710 N N . SER A 1 91 ? -8.591 32.086 4.043 1.00 84.31 91 SER A N 1
ATOM 711 C CA . SER A 1 91 ? -8.990 33.493 4.235 1.00 84.31 91 SER A CA 1
ATOM 712 C C . SER A 1 91 ? -10.488 33.764 4.005 1.00 84.31 91 SER A C 1
ATOM 714 O O . SER A 1 91 ? -11.050 34.710 4.562 1.00 84.31 91 SER A O 1
ATOM 716 N N . ARG A 1 92 ? -11.174 32.934 3.206 1.00 83.50 92 ARG A N 1
ATOM 717 C CA . ARG A 1 92 ? -12.635 33.013 3.031 1.00 83.50 92 ARG A CA 1
ATOM 718 C C . ARG A 1 92 ? -13.392 32.375 4.190 1.00 83.50 92 ARG A C 1
ATOM 720 O O . ARG A 1 92 ? -14.491 32.823 4.484 1.00 83.50 92 ARG A O 1
ATOM 727 N N . VAL A 1 93 ? -12.820 31.366 4.843 1.00 76.31 93 VAL A N 1
ATOM 728 C CA . VAL A 1 93 ? -13.429 30.721 6.015 1.00 76.31 93 VAL A CA 1
ATOM 729 C C . VAL A 1 93 ? -13.406 31.661 7.224 1.00 76.31 93 VAL A C 1
ATOM 731 O O . VAL A 1 93 ? -14.419 31.773 7.905 1.00 76.31 93 VAL A O 1
ATOM 734 N N . ASP A 1 94 ? -12.328 32.427 7.418 1.00 71.12 94 ASP A N 1
ATOM 735 C CA . ASP A 1 94 ? -12.219 33.408 8.514 1.00 71.12 94 ASP A CA 1
ATOM 736 C C . ASP A 1 94 ? -13.182 34.603 8.385 1.00 71.12 94 ASP A C 1
ATOM 738 O O . ASP A 1 94 ? -13.459 35.297 9.363 1.00 71.12 94 ASP A O 1
ATOM 742 N N . SER A 1 95 ? -13.692 34.866 7.177 1.00 65.62 95 SER A N 1
ATOM 743 C CA . SER A 1 95 ? -14.648 35.952 6.909 1.00 65.62 95 SER A CA 1
ATOM 744 C C . SER A 1 95 ? -16.107 35.491 6.881 1.00 65.62 95 SER A C 1
ATOM 746 O O . SER A 1 95 ? -17.006 36.327 6.749 1.00 65.62 95 SER A O 1
ATOM 748 N N . LEU A 1 96 ? -16.365 34.188 7.047 1.00 63.75 96 LEU A N 1
ATOM 749 C CA . LEU A 1 96 ? -17.717 33.701 7.292 1.00 63.75 96 LEU A CA 1
ATOM 750 C C . LEU A 1 96 ? -18.137 34.127 8.707 1.00 63.75 96 LEU A C 1
ATOM 752 O O . LEU A 1 96 ? -17.421 33.846 9.669 1.00 63.75 96 LEU A O 1
ATOM 756 N N . PRO A 1 97 ? -19.286 34.806 8.869 1.00 65.00 97 PRO A N 1
ATOM 757 C CA . PRO A 1 97 ? -19.774 35.159 10.188 1.00 65.00 97 PRO A CA 1
ATOM 758 C C . PRO A 1 97 ? -20.073 33.868 10.952 1.00 65.00 97 PRO A C 1
ATOM 760 O O . PRO A 1 97 ? -20.990 33.125 10.600 1.00 65.00 97 PRO A O 1
ATOM 763 N N . VAL A 1 98 ? -19.300 33.606 12.005 1.00 59.62 98 VAL A N 1
ATOM 764 C CA . VAL A 1 98 ? -19.648 32.613 13.020 1.00 59.62 98 VAL A CA 1
ATOM 765 C C . VAL A 1 98 ? -20.885 33.152 13.731 1.00 59.62 98 VAL A C 1
ATOM 767 O O . VAL A 1 98 ? -20.787 33.923 14.681 1.00 59.62 98 VAL A O 1
ATOM 770 N N . THR A 1 99 ? -22.075 32.820 13.233 1.00 55.69 99 THR A N 1
ATOM 771 C CA . THR A 1 99 ? -23.299 32.996 14.013 1.00 55.69 99 THR A CA 1
ATOM 772 C C . THR A 1 99 ? -23.183 32.107 15.241 1.00 55.69 99 THR A C 1
ATOM 774 O O . THR A 1 99 ? -23.183 30.880 15.132 1.00 55.69 99 THR A O 1
ATOM 777 N N . GLU A 1 100 ? -23.032 32.750 16.398 1.00 62.56 100 GLU A N 1
ATOM 778 C CA . GLU A 1 100 ? -23.136 32.134 17.712 1.00 62.56 100 GLU A CA 1
ATOM 779 C C . GLU A 1 100 ? -24.389 31.250 17.788 1.00 62.56 100 GLU A C 1
ATOM 781 O O . GLU A 1 100 ? -25.489 31.668 17.432 1.00 62.56 100 GLU A O 1
ATOM 786 N N . ALA A 1 101 ? -24.174 30.019 18.256 1.00 59.72 101 ALA A N 1
ATOM 787 C CA . ALA A 1 101 ? -25.158 29.086 18.794 1.00 59.72 101 ALA A CA 1
ATOM 788 C C . ALA A 1 101 ? -26.516 29.024 18.067 1.00 59.72 101 ALA A C 1
ATOM 790 O O . ALA A 1 101 ? -27.538 29.518 18.548 1.00 59.72 101 ALA A O 1
ATOM 791 N N . ILE A 1 102 ? -26.561 28.262 16.973 1.00 57.12 102 ILE A N 1
ATOM 792 C CA . ILE A 1 102 ? -27.794 27.552 16.622 1.00 57.12 102 ILE A CA 1
ATOM 793 C C . ILE A 1 102 ? -28.009 26.483 17.711 1.00 57.12 102 ILE A C 1
ATOM 795 O O . ILE A 1 102 ? -27.070 25.733 17.999 1.00 57.12 102 ILE A O 1
ATOM 799 N N . PRO A 1 103 ? -29.195 26.382 18.342 1.00 50.81 103 PRO A N 1
ATOM 800 C CA . PRO A 1 103 ? -29.490 25.258 19.216 1.00 50.81 103 PRO A CA 1
ATOM 801 C C . PRO A 1 103 ? -29.353 23.975 18.397 1.00 50.81 103 PRO A C 1
ATOM 803 O O . PRO A 1 103 ? -30.031 23.804 17.383 1.00 50.81 103 PRO A O 1
ATOM 806 N N . VAL A 1 104 ? -28.451 23.096 18.834 1.00 49.75 104 VAL A N 1
ATOM 807 C CA . VAL A 1 104 ? -28.248 21.771 18.255 1.00 49.75 104 VAL A CA 1
ATOM 808 C C . VAL A 1 104 ? -29.575 21.022 18.338 1.00 49.75 104 VAL A C 1
ATOM 810 O O . VAL A 1 104 ? -29.935 20.459 19.367 1.00 49.75 104 VAL A O 1
ATOM 813 N N . THR A 1 105 ? -30.320 21.022 17.240 1.00 50.69 105 THR A N 1
ATOM 814 C CA . THR A 1 105 ? -31.164 19.883 16.915 1.00 50.69 105 THR A CA 1
ATOM 815 C C . THR A 1 105 ? -30.211 18.890 16.275 1.00 50.69 105 THR A C 1
ATOM 817 O O . THR A 1 105 ? -29.661 19.150 15.207 1.00 50.69 105 THR A O 1
ATOM 820 N N . GLN A 1 106 ? -29.904 17.817 17.008 1.00 57.00 106 GLN A N 1
ATOM 821 C CA . GLN A 1 106 ? -29.076 16.718 16.520 1.00 57.00 106 GLN A CA 1
ATOM 822 C C . GLN A 1 106 ? -29.795 16.064 15.340 1.00 57.00 106 GLN A C 1
ATOM 824 O O . GLN A 1 106 ? -30.555 15.117 15.513 1.00 57.00 106 GLN A O 1
ATOM 829 N N . ASN A 1 107 ? -29.557 16.580 14.142 1.00 55.19 107 ASN A N 1
ATOM 830 C CA . ASN A 1 107 ? -29.814 15.856 12.914 1.00 55.19 107 ASN A CA 1
ATOM 831 C C . ASN A 1 107 ? -28.470 15.296 12.465 1.00 55.19 107 ASN A C 1
ATOM 833 O O . ASN A 1 107 ? -27.735 15.915 11.701 1.00 55.19 107 ASN A O 1
ATOM 837 N N . ASN A 1 108 ? -28.148 14.132 13.029 1.00 64.75 108 ASN A N 1
ATOM 838 C CA . ASN A 1 108 ? -27.155 13.225 12.478 1.00 64.75 108 ASN A CA 1
ATOM 839 C C . ASN A 1 108 ? -27.592 12.837 11.058 1.00 64.75 108 ASN A C 1
ATOM 841 O O . ASN A 1 108 ? -28.630 12.198 10.896 1.00 64.75 108 ASN A O 1
ATOM 845 N N . ALA A 1 109 ? -26.816 13.250 10.063 1.00 56.31 109 ALA A N 1
ATOM 846 C CA . ALA A 1 109 ? -26.703 12.691 8.714 1.00 56.31 109 ALA A CA 1
ATOM 847 C C . ALA A 1 109 ? -25.609 13.546 8.051 1.00 56.31 109 ALA A C 1
ATOM 849 O O . ALA A 1 109 ? -25.830 14.727 7.817 1.00 56.31 109 ALA A O 1
ATOM 850 N N . GLU A 1 110 ? -24.366 13.107 7.898 1.00 58.50 110 GLU A N 1
ATOM 851 C CA . GLU A 1 110 ? -23.930 11.937 7.139 1.00 58.50 110 GLU A CA 1
ATOM 852 C C . GLU A 1 110 ? -22.736 11.274 7.851 1.00 58.50 110 GLU A C 1
ATOM 854 O O . GLU A 1 110 ? -21.588 11.684 7.705 1.00 58.50 110 GLU A O 1
ATOM 859 N N . GLU A 1 111 ? -23.021 10.241 8.636 1.00 50.00 111 GLU A N 1
ATOM 860 C CA . GLU A 1 111 ? -22.075 9.167 8.921 1.00 50.00 111 GLU A CA 1
ATOM 861 C C . GLU A 1 111 ? -22.813 7.911 8.474 1.00 50.00 111 GLU A C 1
ATOM 863 O O . GLU A 1 111 ? -23.975 7.710 8.844 1.00 50.00 111 GLU A O 1
ATOM 868 N N . ASP A 1 112 ? -22.193 7.168 7.565 1.00 45.44 112 ASP A N 1
ATOM 869 C CA . ASP A 1 112 ? -22.729 5.933 7.015 1.00 45.44 112 ASP A CA 1
ATOM 870 C C . ASP A 1 112 ? -23.193 5.045 8.174 1.00 45.44 112 ASP A C 1
ATOM 872 O O . ASP A 1 112 ? -22.427 4.731 9.088 1.00 45.44 112 ASP A O 1
ATOM 876 N N . VAL A 1 113 ? -24.480 4.707 8.183 1.00 59.94 113 VAL A N 1
ATOM 877 C CA . VAL A 1 113 ? -25.039 3.735 9.121 1.00 59.94 113 VAL A CA 1
ATOM 878 C C . VAL A 1 113 ? -24.627 2.367 8.584 1.00 59.94 113 VAL A C 1
ATOM 880 O O . VAL A 1 113 ? -25.438 1.645 8.017 1.00 59.94 113 VAL A O 1
ATOM 883 N N . GLU A 1 114 ? -23.343 2.054 8.712 1.00 57.12 114 GLU A N 1
ATOM 884 C CA . GLU A 1 114 ? -22.743 0.773 8.355 1.00 57.12 114 GLU A CA 1
ATOM 885 C C . GLU A 1 114 ? -22.412 0.074 9.679 1.00 57.12 114 GLU A C 1
ATOM 887 O O . GLU A 1 114 ? -21.909 0.699 10.615 1.00 57.12 114 GLU A O 1
ATOM 892 N N . SER A 1 115 ? -22.845 -1.179 9.807 1.00 55.41 115 SER A N 1
ATOM 893 C CA . SER A 1 115 ? -22.959 -1.952 11.049 1.00 55.41 115 SER A CA 1
ATOM 894 C C . SER A 1 115 ? -21.933 -1.639 12.158 1.00 55.41 115 SER A C 1
ATOM 896 O O . SER A 1 115 ? -20.735 -1.514 11.920 1.00 55.41 115 SER A O 1
ATOM 898 N N . ALA A 1 116 ? -22.403 -1.572 13.414 1.00 69.31 116 ALA A N 1
ATOM 899 C CA . ALA A 1 116 ? -21.597 -1.348 14.623 1.00 69.31 116 ALA A CA 1
ATOM 900 C C . ALA A 1 116 ? -20.656 -2.531 14.940 1.00 69.31 116 ALA A C 1
ATOM 902 O O . ALA A 1 116 ? -20.740 -3.159 15.999 1.00 69.31 116 ALA A O 1
ATOM 903 N N . PHE A 1 117 ? -19.793 -2.894 13.996 1.00 80.19 117 PHE A N 1
ATOM 904 C CA . PHE A 1 117 ? -18.726 -3.845 14.200 1.00 80.19 117 PHE A CA 1
ATOM 905 C C . PHE A 1 117 ? -17.760 -3.252 15.228 1.00 80.19 117 PHE A C 1
ATOM 907 O O . PHE A 1 117 ? -17.306 -2.119 15.097 1.00 80.19 117 PHE A O 1
ATOM 914 N N . THR A 1 118 ? -17.439 -4.027 16.260 1.00 84.62 118 THR A N 1
ATOM 915 C CA . THR A 1 118 ? -16.479 -3.631 17.294 1.00 84.62 118 THR A CA 1
ATOM 916 C C . THR A 1 118 ? -15.425 -4.716 17.429 1.00 84.62 118 THR A C 1
ATOM 918 O O . THR A 1 118 ? -15.715 -5.908 17.290 1.00 84.62 118 THR A O 1
ATOM 921 N N . CYS A 1 119 ? -14.194 -4.307 17.725 1.00 87.50 119 CYS A N 1
ATOM 922 C CA . CYS A 1 119 ? -13.086 -5.225 17.977 1.00 87.50 119 CYS A CA 1
ATOM 923 C C . CYS A 1 119 ? -13.116 -5.854 19.378 1.00 87.50 119 CYS A C 1
ATOM 925 O O . CYS A 1 119 ? -12.276 -6.695 19.699 1.00 87.50 119 CYS A O 1
ATOM 927 N N . ASP A 1 120 ? -14.090 -5.482 20.209 1.00 85.44 120 ASP A N 1
ATOM 928 C CA . ASP A 1 120 ? -14.257 -6.006 21.560 1.00 85.44 120 ASP A CA 1
ATOM 929 C C . ASP A 1 120 ? -14.502 -7.522 21.538 1.00 85.44 120 ASP A C 1
ATOM 931 O O . ASP A 1 120 ? -15.467 -8.021 20.957 1.00 85.44 120 ASP A O 1
ATOM 935 N N . GLY A 1 121 ? -13.605 -8.271 22.184 1.00 83.25 121 GLY A N 1
ATOM 936 C CA . GLY A 1 121 ? -13.681 -9.732 22.262 1.00 83.25 121 GLY A CA 1
ATOM 937 C C . GLY A 1 121 ? -13.277 -10.472 20.981 1.00 83.25 121 GLY A C 1
ATOM 938 O O . GLY A 1 121 ? -13.491 -11.681 20.904 1.00 83.25 121 GLY A O 1
ATOM 939 N N . LYS A 1 122 ? -12.696 -9.781 19.992 1.00 85.38 122 LYS A N 1
ATOM 940 C CA . LYS A 1 122 ? -12.143 -10.383 18.771 1.00 85.38 122 LYS A CA 1
ATOM 941 C C . LYS A 1 122 ? -10.618 -10.413 18.808 1.00 85.38 122 LYS A C 1
ATOM 943 O O . LYS A 1 122 ? -9.977 -9.580 19.449 1.00 85.38 122 LYS A O 1
ATOM 948 N N . ASP A 1 123 ? -10.038 -11.359 18.077 1.00 87.38 123 ASP A N 1
ATOM 949 C CA . ASP A 1 123 ? -8.594 -11.401 17.864 1.00 87.38 123 ASP A CA 1
ATOM 950 C C . ASP A 1 123 ? -8.123 -10.191 17.047 1.00 87.38 123 ASP A C 1
ATOM 952 O O . ASP A 1 123 ? -8.851 -9.651 16.208 1.00 87.38 123 ASP A O 1
ATOM 956 N N . SER A 1 124 ? -6.883 -9.761 17.280 1.00 88.88 124 SER A N 1
ATOM 95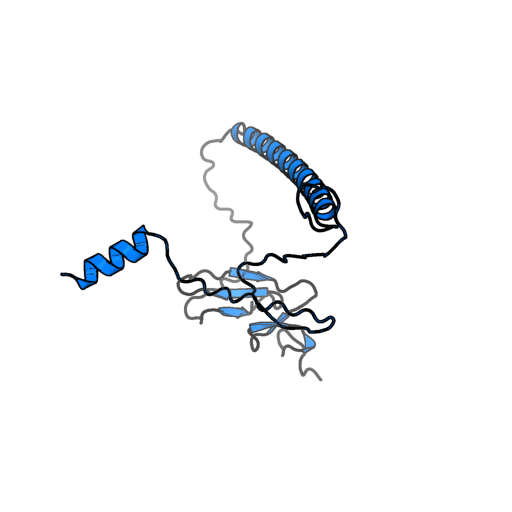7 C CA . SER A 1 124 ? -6.254 -8.730 16.449 1.00 88.88 124 SER A CA 1
ATOM 958 C C . SER A 1 124 ? -6.032 -9.259 15.032 1.00 88.88 124 SER A C 1
ATOM 960 O O . SER A 1 124 ? -5.544 -10.375 14.861 1.00 88.88 124 SER A O 1
ATOM 962 N N . GLY A 1 125 ? -6.355 -8.449 14.025 1.00 90.12 125 GLY A N 1
ATOM 963 C CA . GLY A 1 125 ? -6.267 -8.836 12.618 1.00 90.12 125 GLY A CA 1
ATOM 964 C C . GLY A 1 125 ? -7.485 -8.419 11.791 1.00 90.12 125 GLY A C 1
ATOM 965 O O . GLY A 1 125 ? -8.341 -7.676 12.283 1.00 90.12 125 GLY A O 1
ATOM 966 N N . PRO A 1 126 ? -7.539 -8.852 10.521 1.00 92.06 126 PRO A N 1
ATOM 967 C CA . PRO A 1 126 ? -8.622 -8.517 9.613 1.00 92.06 126 PRO A CA 1
ATOM 968 C C . PRO A 1 126 ? -9.841 -9.439 9.789 1.00 92.06 126 PRO A C 1
ATOM 970 O O . PRO A 1 126 ? -9.747 -10.663 9.853 1.00 92.06 126 PRO A O 1
ATOM 973 N N . HIS A 1 127 ? -11.022 -8.840 9.812 1.00 91.88 127 HIS A N 1
ATOM 974 C CA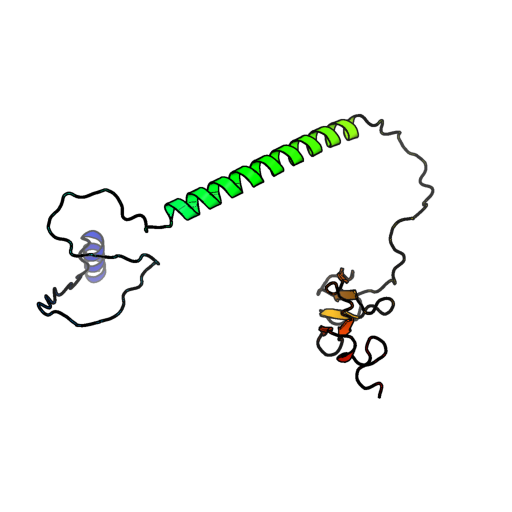 . HIS A 1 127 ? -12.310 -9.497 9.988 1.00 91.88 127 HIS A CA 1
ATOM 975 C C . HIS A 1 127 ? -13.232 -9.163 8.817 1.00 91.88 127 HIS A C 1
ATOM 977 O O . HIS A 1 127 ? -13.228 -8.023 8.361 1.00 91.88 127 HIS A O 1
ATOM 983 N N . PRO A 1 128 ? -14.040 -10.117 8.330 1.00 91.19 128 PRO A N 1
ATOM 984 C CA . PRO A 1 128 ? -14.971 -9.858 7.239 1.00 91.19 128 PRO A CA 1
ATOM 985 C C . PRO A 1 128 ? -16.041 -8.847 7.650 1.00 91.19 128 PRO A C 1
ATOM 987 O O . PRO A 1 128 ? -16.547 -8.895 8.775 1.00 91.19 128 PRO A O 1
ATOM 990 N N . ASP A 1 129 ? -16.426 -7.996 6.707 1.00 90.69 129 ASP A N 1
ATOM 991 C CA . ASP A 1 129 ? -17.649 -7.213 6.810 1.00 90.69 129 ASP A CA 1
ATOM 992 C C . ASP A 1 129 ? -18.863 -8.113 6.445 1.00 90.69 129 ASP A C 1
ATOM 994 O O . ASP A 1 129 ? -18.851 -8.776 5.399 1.00 90.69 129 ASP A O 1
ATOM 998 N N . PRO A 1 130 ? -19.887 -8.222 7.320 1.00 85.38 130 PRO A N 1
ATOM 999 C CA . PRO A 1 130 ? -21.086 -9.024 7.067 1.00 85.38 130 PRO A CA 1
ATOM 1000 C C . PRO A 1 130 ? -22.057 -8.411 6.042 1.00 85.38 130 PRO A C 1
ATOM 1002 O O . PRO A 1 130 ? -22.877 -9.141 5.484 1.00 85.38 130 PRO A O 1
ATOM 1005 N N . GLU A 1 131 ? -21.995 -7.101 5.815 1.00 87.75 131 GLU A N 1
ATOM 1006 C CA . GLU A 1 131 ? -22.838 -6.347 4.885 1.00 87.75 131 GLU A CA 1
ATOM 1007 C C . GLU A 1 131 ? -22.165 -6.226 3.511 1.00 87.75 131 GLU A C 1
ATOM 1009 O O . GLU A 1 131 ? -22.847 -6.276 2.482 1.00 87.75 131 GLU A O 1
ATOM 1014 N N . ASN A 1 132 ? -20.828 -6.157 3.475 1.00 89.56 132 ASN A N 1
ATOM 1015 C CA . ASN A 1 132 ? -20.066 -5.995 2.242 1.00 89.56 132 ASN A CA 1
ATOM 1016 C C . ASN A 1 132 ? -18.868 -6.951 2.116 1.00 89.56 132 ASN A C 1
ATOM 1018 O O . ASN A 1 132 ? -17.782 -6.723 2.636 1.00 89.56 132 ASN A O 1
ATOM 1022 N N . CYS A 1 133 ? -19.007 -7.979 1.279 1.00 91.50 133 CYS A N 1
ATOM 1023 C CA . CYS A 1 133 ? -17.931 -8.938 1.004 1.00 91.50 133 CYS A CA 1
ATOM 1024 C C . CYS A 1 133 ? -16.654 -8.323 0.396 1.00 91.50 133 CYS A C 1
ATOM 1026 O O . CYS A 1 133 ? -15.602 -8.964 0.422 1.00 91.50 133 CYS A O 1
ATOM 1028 N N . GLY A 1 134 ? -16.744 -7.126 -0.195 1.00 92.62 134 GLY A N 1
ATOM 1029 C CA . GLY A 1 134 ? -15.612 -6.385 -0.753 1.00 92.62 134 GLY A CA 1
ATOM 1030 C C . GLY A 1 134 ? -14.877 -5.521 0.270 1.00 92.62 134 GLY A C 1
ATOM 1031 O O . GLY A 1 134 ? -13.962 -4.797 -0.115 1.00 92.62 134 GLY A O 1
ATOM 1032 N N . LYS A 1 135 ? -15.262 -5.577 1.547 1.00 92.38 135 LYS A N 1
ATOM 1033 C CA . LYS A 1 135 ? -14.649 -4.812 2.628 1.00 92.38 135 LYS A CA 1
ATOM 1034 C C . LYS A 1 135 ? -14.304 -5.704 3.820 1.00 92.38 135 LYS A C 1
ATOM 1036 O O . LYS A 1 135 ? -14.746 -6.851 3.927 1.00 92.38 135 LYS A O 1
ATOM 1041 N N . PHE A 1 136 ? -13.441 -5.197 4.691 1.00 93.00 136 PHE A N 1
ATOM 1042 C CA . PHE A 1 136 ? -13.030 -5.883 5.909 1.00 93.00 136 PHE A CA 1
ATOM 1043 C C . PHE A 1 136 ? -12.624 -4.890 7.001 1.00 93.00 136 PHE A C 1
ATOM 1045 O O . PHE A 1 136 ? -12.118 -3.801 6.733 1.00 93.00 136 PHE A O 1
ATOM 1052 N N . TYR A 1 137 ? -12.806 -5.289 8.254 1.00 93.06 137 TYR A N 1
ATOM 1053 C CA . TYR A 1 137 ? -12.434 -4.522 9.434 1.00 93.06 137 TYR A CA 1
ATOM 1054 C C . TYR A 1 137 ? -11.078 -4.963 9.971 1.00 93.06 137 TYR A C 1
ATOM 1056 O O . TYR A 1 137 ? -10.851 -6.147 10.186 1.00 93.06 137 TYR A O 1
ATOM 1064 N N . MET A 1 138 ? -10.178 -4.030 10.260 1.00 90.75 138 MET A N 1
ATOM 1065 C CA . MET A 1 138 ? -8.910 -4.319 10.925 1.00 90.75 138 MET A CA 1
ATOM 1066 C C . MET A 1 138 ? -9.001 -3.984 12.410 1.00 90.75 138 MET A C 1
ATOM 1068 O O . MET A 1 138 ? -9.208 -2.826 12.779 1.00 90.75 138 MET A O 1
ATOM 1072 N N . CYS A 1 139 ? -8.773 -4.989 13.250 1.00 92.00 139 CYS A N 1
ATOM 1073 C CA . CYS A 1 139 ? -8.688 -4.834 14.694 1.00 92.00 139 CYS A CA 1
ATOM 1074 C C . CYS A 1 139 ? -7.236 -4.742 15.157 1.00 92.00 139 CYS A C 1
ATOM 1076 O O . CYS A 1 139 ? -6.432 -5.639 14.894 1.00 92.00 139 CYS A O 1
ATOM 1078 N N . ALA A 1 140 ? -6.913 -3.668 15.878 1.00 88.56 140 ALA A N 1
ATOM 1079 C CA . ALA A 1 140 ? -5.598 -3.446 16.465 1.00 88.56 140 ALA A CA 1
ATOM 1080 C C . ALA A 1 140 ? -5.621 -3.702 17.984 1.00 88.56 140 ALA A C 1
ATOM 1082 O O . ALA A 1 140 ? -6.606 -3.379 18.654 1.00 88.56 140 ALA A O 1
ATOM 1083 N N . PRO A 1 141 ? -4.539 -4.247 18.568 1.00 86.44 141 PRO A N 1
ATOM 1084 C CA . PRO A 1 141 ? -4.472 -4.478 20.005 1.00 86.44 141 PRO A CA 1
ATOM 1085 C C . PRO A 1 141 ? -4.548 -3.149 20.767 1.00 86.44 141 PRO A C 1
ATOM 1087 O O . PRO A 1 141 ? -3.764 -2.233 20.524 1.00 86.44 141 PRO A O 1
ATOM 1090 N N . GLY A 1 142 ? -5.492 -3.050 21.704 1.00 81.44 142 GLY A N 1
ATOM 1091 C CA . GLY A 1 142 ? -5.715 -1.836 22.494 1.00 81.44 142 GLY A CA 1
ATOM 1092 C C . GLY A 1 142 ? -6.532 -0.749 21.788 1.00 81.44 142 GLY A C 1
ATOM 1093 O O . GLY A 1 142 ? -6.675 0.337 22.348 1.00 81.44 142 GLY A O 1
ATOM 1094 N N . HIS A 1 143 ? -7.085 -1.026 20.601 1.00 79.62 143 HIS A N 1
ATOM 1095 C CA . HIS A 1 143 ? -8.018 -0.132 19.921 1.00 79.62 143 HIS A CA 1
ATOM 1096 C C . HIS A 1 143 ? -9.389 -0.815 19.753 1.00 79.62 143 HIS A C 1
ATOM 1098 O O . HIS A 1 143 ? -9.484 -1.805 19.028 1.00 79.62 143 HIS A O 1
ATOM 1104 N N . PRO A 1 144 ? -10.450 -0.331 20.430 1.00 74.75 144 PRO A N 1
ATOM 1105 C CA . PRO A 1 144 ? -11.778 -0.947 20.342 1.00 74.75 144 PRO A CA 1
ATOM 1106 C C . PRO A 1 144 ? -12.483 -0.634 19.013 1.00 74.75 144 PRO A C 1
ATOM 1108 O O . PRO A 1 144 ? -13.304 -1.425 18.546 1.00 74.75 144 PRO A O 1
ATOM 1111 N N . ALA A 1 145 ? -12.143 0.499 18.390 1.00 80.50 145 ALA A N 1
ATOM 1112 C CA . ALA A 1 145 ? -12.698 0.904 17.108 1.00 80.50 145 ALA A CA 1
ATOM 1113 C C . ALA A 1 145 ? -12.004 0.148 15.959 1.00 80.50 145 ALA A C 1
ATOM 1115 O O . ALA A 1 145 ? -10.777 0.216 15.846 1.00 80.50 145 ALA A O 1
ATOM 1116 N N . PRO A 1 146 ? -12.746 -0.573 15.104 1.00 85.38 146 PRO A N 1
ATOM 1117 C CA . PRO A 1 146 ? -12.176 -1.169 13.904 1.00 85.38 146 PRO A CA 1
ATOM 1118 C C . PRO A 1 146 ? -11.852 -0.098 12.858 1.00 85.38 146 PRO A C 1
ATOM 1120 O O . PRO A 1 146 ? -12.545 0.910 12.734 1.00 85.38 146 PRO A O 1
ATOM 1123 N N . HIS A 1 147 ? -10.846 -0.359 12.029 1.00 87.12 147 HIS A N 1
ATOM 1124 C CA . HIS A 1 147 ? -10.647 0.396 10.792 1.00 87.12 147 HIS A CA 1
ATOM 1125 C C . HIS A 1 147 ? -11.302 -0.340 9.626 1.00 87.12 147 HIS A C 1
ATOM 1127 O O . HIS A 1 147 ? -10.996 -1.510 9.406 1.00 87.12 147 HIS A O 1
ATOM 1133 N N . HIS A 1 148 ? -12.177 0.330 8.878 1.00 91.19 148 HIS A N 1
ATOM 1134 C CA . HIS A 1 148 ? -12.825 -0.254 7.708 1.00 91.19 148 HIS A CA 1
ATOM 1135 C C . HIS A 1 148 ? -11.939 -0.082 6.464 1.00 91.19 148 HIS A C 1
ATOM 1137 O O . HIS A 1 148 ? -11.518 1.033 6.155 1.00 91.19 148 HIS A O 1
ATOM 1143 N N . PHE A 1 149 ? -11.632 -1.176 5.769 1.00 91.00 149 PHE A N 1
ATOM 1144 C CA . PHE A 1 149 ? -10.797 -1.185 4.572 1.00 91.00 149 PHE A CA 1
ATOM 1145 C C . PHE A 1 149 ? -11.522 -1.835 3.396 1.00 91.00 149 PHE A C 1
ATOM 1147 O O . PHE A 1 149 ? -12.108 -2.908 3.521 1.00 91.00 149 PHE A O 1
ATOM 1154 N N . ASP A 1 150 ? -11.408 -1.209 2.228 1.00 93.38 150 ASP A N 1
ATOM 1155 C CA . ASP A 1 150 ? -11.864 -1.768 0.962 1.00 93.38 150 ASP A CA 1
ATOM 1156 C C . ASP A 1 150 ? -10.835 -2.739 0.375 1.00 93.38 150 ASP A C 1
ATOM 1158 O O . ASP A 1 150 ? -9.625 -2.484 0.366 1.00 93.38 150 ASP A O 1
ATOM 1162 N N . CYS A 1 151 ? -11.321 -3.840 -0.194 1.00 92.88 151 CYS A N 1
ATOM 1163 C CA . CYS A 1 151 ? -10.527 -4.653 -1.097 1.00 92.88 151 CYS A CA 1
ATOM 1164 C C . CYS A 1 151 ? -10.196 -3.879 -2.377 1.00 92.88 151 CYS A C 1
ATOM 1166 O O . CYS A 1 151 ? -10.901 -2.957 -2.790 1.00 92.88 151 CYS A O 1
ATOM 1168 N N . ALA A 1 152 ? -9.102 -4.276 -3.034 1.00 91.19 152 ALA A N 1
ATOM 1169 C CA . ALA A 1 152 ? -8.693 -3.641 -4.278 1.00 91.19 152 ALA A CA 1
ATOM 1170 C C . ALA A 1 152 ? -9.831 -3.673 -5.324 1.00 91.19 152 ALA A C 1
ATOM 1172 O O . ALA A 1 152 ? -10.606 -4.637 -5.384 1.00 91.19 152 ALA A O 1
ATOM 1173 N N . PRO A 1 153 ? -9.940 -2.627 -6.162 1.00 87.94 153 PRO A N 1
ATOM 1174 C CA . PRO A 1 153 ? -10.982 -2.556 -7.174 1.00 87.94 153 PRO A CA 1
ATOM 1175 C C . PRO A 1 153 ? -10.868 -3.736 -8.145 1.00 87.94 153 PRO A C 1
ATOM 1177 O O . PRO A 1 153 ? -9.771 -4.177 -8.486 1.00 87.94 153 PRO A O 1
ATOM 1180 N N . GLY A 1 154 ? -12.015 -4.233 -8.608 1.00 85.44 154 GLY A N 1
ATOM 1181 C CA . GLY A 1 154 ? -12.084 -5.413 -9.481 1.00 85.44 154 GLY A CA 1
ATOM 1182 C C . GLY A 1 154 ? -12.976 -6.542 -8.965 1.00 85.44 154 GLY A C 1
ATOM 1183 O O . GLY A 1 154 ? -12.928 -7.638 -9.516 1.00 85.44 154 GLY A O 1
ATOM 1184 N N . GLY A 1 155 ? -13.790 -6.289 -7.933 1.00 88.38 155 GLY A N 1
ATOM 1185 C CA . GLY A 1 155 ? -14.725 -7.283 -7.394 1.00 88.38 155 GLY A CA 1
ATOM 1186 C C . GLY A 1 155 ? -14.037 -8.383 -6.587 1.00 88.38 155 GLY A C 1
ATOM 1187 O O . GLY A 1 155 ? -14.503 -9.520 -6.571 1.00 88.38 155 GLY A O 1
ATOM 1188 N N . LEU A 1 156 ? -12.905 -8.059 -5.959 1.00 93.19 156 LEU A N 1
ATOM 1189 C CA . LEU A 1 156 ? -12.257 -8.925 -4.981 1.00 93.19 156 LEU A CA 1
ATOM 1190 C C . LEU A 1 156 ? -13.107 -8.987 -3.710 1.00 93.19 156 LEU A C 1
ATOM 1192 O O . LEU A 1 156 ? -13.749 -8.008 -3.336 1.00 93.19 156 LEU A O 1
ATOM 1196 N N . VAL A 1 157 ? -13.082 -10.137 -3.049 1.00 94.31 157 VAL A N 1
ATOM 1197 C CA . VAL A 1 157 ? -13.812 -10.390 -1.806 1.00 94.31 157 VAL A CA 1
ATOM 1198 C C . VAL A 1 157 ? -12.855 -10.863 -0.724 1.00 94.31 157 VAL A C 1
ATOM 1200 O O . VAL A 1 157 ? -11.847 -11.511 -1.013 1.00 94.31 157 VAL A O 1
ATOM 1203 N N . PHE A 1 15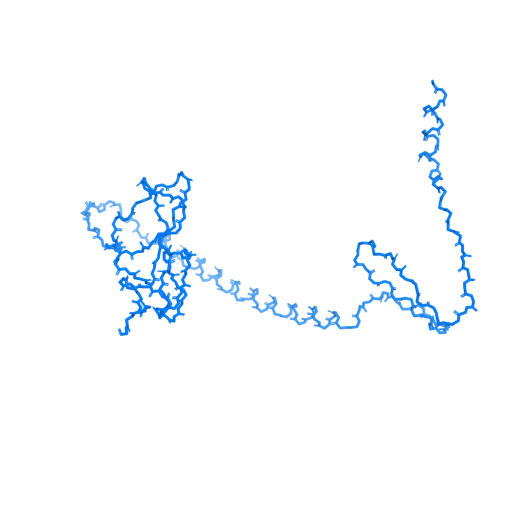8 ? -13.142 -10.540 0.530 1.00 95.00 158 PHE A N 1
ATOM 1204 C CA . PHE A 1 158 ? -12.279 -10.925 1.639 1.00 95.00 158 PHE A CA 1
ATOM 1205 C C . PHE A 1 158 ? -12.355 -12.440 1.916 1.00 95.00 158 PHE A C 1
ATOM 1207 O O . PHE A 1 158 ? -13.417 -12.986 2.217 1.00 95.00 158 PHE A O 1
ATOM 1214 N N . ASP A 1 159 ? -11.219 -13.140 1.827 1.00 93.69 159 ASP A N 1
ATOM 1215 C CA . ASP A 1 159 ? -11.091 -14.553 2.196 1.00 93.69 159 ASP A CA 1
ATOM 1216 C C . ASP A 1 159 ? -10.700 -14.666 3.670 1.00 93.69 159 ASP A C 1
ATOM 1218 O O . ASP A 1 159 ? -9.540 -14.487 4.039 1.00 93.69 159 ASP A O 1
ATOM 1222 N N . VAL A 1 160 ? -11.662 -15.031 4.517 1.00 90.31 160 VAL A N 1
ATOM 1223 C CA . VAL A 1 160 ? -11.458 -15.186 5.967 1.00 90.31 160 VAL A CA 1
ATOM 1224 C C . VAL A 1 160 ? -10.400 -16.245 6.299 1.00 90.31 160 VAL A C 1
ATOM 1226 O O . VAL A 1 160 ? -9.729 -16.129 7.321 1.00 90.31 160 VAL A O 1
ATOM 1229 N N . ARG A 1 161 ? -10.203 -17.263 5.449 1.00 90.38 161 ARG A N 1
ATOM 1230 C CA . ARG A 1 161 ? -9.232 -18.341 5.710 1.00 90.38 161 ARG A CA 1
ATOM 1231 C C . ARG A 1 161 ? -7.801 -17.887 5.462 1.00 90.38 161 ARG A C 1
ATOM 1233 O O . ARG A 1 161 ? -6.894 -18.325 6.161 1.00 90.38 161 ARG A O 1
ATOM 1240 N N . LEU A 1 162 ? -7.610 -17.052 4.442 1.00 91.62 162 LEU A N 1
ATOM 1241 C CA . LEU A 1 162 ? -6.300 -16.527 4.059 1.00 91.62 162 LEU A CA 1
ATOM 1242 C C . LEU A 1 162 ? -6.026 -15.139 4.643 1.00 91.62 162 LEU A C 1
ATOM 1244 O O . LEU A 1 162 ? -4.887 -14.686 4.577 1.00 91.62 162 LEU A O 1
ATOM 1248 N N . GLN A 1 163 ? -7.043 -14.488 5.218 1.00 91.94 163 GLN A N 1
ATOM 1249 C CA . GLN A 1 163 ? -6.974 -13.146 5.797 1.00 91.94 163 GLN A CA 1
ATOM 1250 C C . GLN A 1 163 ? -6.535 -12.086 4.764 1.00 91.94 163 GLN A C 1
ATOM 1252 O O . GLN A 1 163 ? -5.831 -11.132 5.091 1.00 91.94 163 GLN A O 1
ATOM 1257 N N . VAL A 1 164 ? -6.938 -12.266 3.499 1.00 92.38 164 VAL A N 1
ATOM 1258 C CA . VAL A 1 164 ? -6.597 -11.392 2.361 1.00 92.38 164 VAL A CA 1
ATOM 1259 C C . VAL A 1 164 ? -7.776 -11.241 1.402 1.00 92.38 164 VAL A C 1
ATOM 1261 O O . VAL A 1 164 ? -8.641 -12.110 1.322 1.00 92.38 164 VAL A O 1
ATOM 1264 N N . CYS A 1 165 ? -7.779 -10.170 0.611 1.00 94.75 165 CYS A N 1
ATOM 1265 C CA . CYS A 1 165 ? -8.698 -10.027 -0.516 1.00 94.75 165 CYS A CA 1
ATOM 1266 C C . CYS A 1 165 ? -8.318 -11.001 -1.637 1.00 94.75 165 CYS A C 1
ATOM 1268 O O . CYS A 1 165 ? -7.187 -10.995 -2.125 1.00 94.75 165 CYS A O 1
ATOM 1270 N N . ASN A 1 166 ? -9.268 -11.830 -2.049 1.00 94.81 166 ASN A N 1
ATOM 1271 C CA . ASN A 1 166 ? -9.086 -12.871 -3.047 1.00 94.81 166 ASN A CA 1
ATOM 1272 C C . ASN A 1 166 ? -10.232 -12.842 -4.065 1.00 94.81 166 ASN A C 1
ATOM 1274 O O . ASN A 1 166 ? -11.225 -12.130 -3.919 1.00 94.81 166 ASN A O 1
ATOM 1278 N N . TRP A 1 167 ? -10.092 -13.605 -5.140 1.00 93.81 167 TRP A N 1
ATOM 1279 C CA . TRP A 1 167 ? -11.124 -13.681 -6.161 1.00 93.81 167 TRP A CA 1
ATOM 1280 C C . TRP A 1 167 ? -12.358 -14.446 -5.666 1.00 93.81 167 TRP A C 1
ATOM 1282 O O . TRP A 1 167 ? -12.199 -15.481 -5.016 1.00 93.81 167 TRP A O 1
ATOM 1292 N N . PRO A 1 168 ? -13.584 -14.044 -6.054 1.00 92.88 168 PRO A N 1
ATOM 1293 C CA . PRO A 1 168 ? -14.810 -14.708 -5.610 1.00 92.88 168 PRO A CA 1
ATOM 1294 C C . PRO A 1 168 ? -14.846 -16.212 -5.892 1.00 92.88 168 PRO A C 1
ATOM 1296 O O . PRO A 1 168 ? -15.359 -16.972 -5.084 1.00 92.88 168 PRO A O 1
ATOM 1299 N N . TRP A 1 169 ? -14.271 -16.678 -7.001 1.00 92.19 169 TRP A N 1
ATOM 1300 C CA . TRP A 1 169 ? -14.216 -18.108 -7.346 1.00 92.19 169 TRP A CA 1
ATOM 1301 C C . TRP A 1 169 ? -13.271 -18.931 -6.454 1.00 92.19 169 TRP A C 1
ATOM 1303 O O . TRP A 1 169 ? -13.360 -20.158 -6.429 1.00 92.19 169 TRP A O 1
ATOM 1313 N N . ALA A 1 170 ? -12.373 -18.274 -5.715 1.00 92.06 170 ALA A N 1
ATOM 1314 C CA . ALA A 1 170 ? -11.449 -18.902 -4.774 1.00 92.06 170 ALA A CA 1
ATOM 1315 C C . ALA A 1 170 ? -11.950 -18.863 -3.319 1.00 92.06 170 ALA A C 1
ATOM 1317 O O . ALA A 1 170 ? -11.411 -19.575 -2.469 1.00 92.06 170 ALA A O 1
ATOM 1318 N N . VAL A 1 171 ? -12.984 -18.067 -3.032 1.00 93.38 171 VAL A N 1
ATOM 1319 C CA . VAL A 1 171 ? -13.575 -17.920 -1.696 1.00 93.38 171 VAL A CA 1
ATOM 1320 C C . VAL A 1 171 ? -14.848 -18.768 -1.596 1.00 93.38 171 VAL A C 1
ATOM 1322 O O . VAL A 1 171 ? -15.632 -18.801 -2.544 1.00 93.38 171 VAL A O 1
ATOM 1325 N N . PRO A 1 172 ? -15.074 -19.507 -0.498 1.00 90.50 172 PRO A N 1
ATOM 1326 C CA . PRO A 1 172 ? -16.310 -20.255 -0.304 1.00 90.50 172 PRO A CA 1
ATOM 1327 C C . PRO A 1 172 ? -17.505 -19.308 -0.098 1.00 90.50 172 PRO A C 1
ATOM 1329 O O . PRO A 1 172 ? -17.328 -18.159 0.319 1.00 90.50 172 PRO A O 1
ATOM 1332 N N . PRO A 1 173 ? -18.737 -19.770 -0.364 1.00 87.69 173 PRO A N 1
ATOM 1333 C CA . PRO A 1 173 ? -19.940 -19.025 0.002 1.00 87.69 173 PRO A CA 1
ATOM 1334 C C . PRO A 1 173 ? -19.967 -18.739 1.518 1.00 87.69 173 PRO A C 1
ATOM 1336 O O . PRO A 1 173 ? -19.452 -19.546 2.297 1.00 87.69 173 PRO A O 1
ATOM 1339 N N . PRO A 1 174 ? -20.548 -17.605 1.963 1.00 86.31 174 PRO A N 1
ATOM 1340 C CA . PRO A 1 174 ? -21.507 -16.760 1.237 1.00 86.31 174 PRO A CA 1
ATOM 1341 C C . PRO A 1 174 ? -20.900 -15.680 0.328 1.00 86.31 174 PRO A C 1
ATOM 1343 O O . PRO A 1 174 ? -21.576 -15.229 -0.589 1.00 86.31 174 PRO A O 1
ATOM 1346 N N . CYS A 1 175 ? -19.648 -15.275 0.548 1.00 89.31 175 CYS A N 1
ATOM 1347 C CA . CYS A 1 175 ? -19.036 -14.176 -0.208 1.00 89.31 175 CYS A CA 1
ATOM 1348 C C . CYS A 1 175 ? -18.387 -14.603 -1.529 1.00 89.31 175 CYS A C 1
ATOM 1350 O O . CYS A 1 175 ? -18.158 -13.767 -2.401 1.00 89.31 175 CYS A O 1
ATOM 1352 N N . GLY A 1 176 ? -18.089 -15.891 -1.697 1.00 89.75 176 GLY A N 1
ATOM 1353 C CA . GLY A 1 176 ? -17.553 -16.416 -2.944 1.00 89.75 176 GLY A CA 1
ATOM 1354 C C . GLY A 1 176 ? -18.344 -17.591 -3.515 1.00 89.75 176 GLY A C 1
ATOM 1355 O O . GLY A 1 176 ? -19.414 -17.961 -3.040 1.00 89.75 176 GLY A O 1
ATOM 1356 N N . THR A 1 177 ? -17.811 -18.157 -4.590 1.00 91.12 177 THR A N 1
ATOM 1357 C CA . THR A 1 177 ? -18.423 -19.204 -5.422 1.00 91.12 177 THR A CA 1
ATOM 1358 C C . THR A 1 177 ? -17.581 -20.480 -5.459 1.00 91.12 177 THR A C 1
ATOM 1360 O O . THR A 1 177 ? -17.866 -21.394 -6.232 1.00 91.12 177 THR A O 1
ATOM 1363 N N . GLN A 1 178 ? -16.547 -20.578 -4.617 1.00 88.31 178 GLN A N 1
ATOM 1364 C CA . GLN A 1 178 ? -15.707 -21.767 -4.543 1.00 88.31 178 GLN A CA 1
ATOM 1365 C C . GLN A 1 178 ? -16.552 -22.986 -4.156 1.00 88.31 178 GLN A C 1
ATOM 1367 O O . GLN A 1 178 ? -17.125 -23.043 -3.069 1.00 88.31 178 GLN A O 1
ATOM 1372 N N . GLY A 1 179 ? -16.599 -23.976 -5.049 1.00 76.56 179 GLY A N 1
ATOM 1373 C CA . GLY A 1 179 ? -17.337 -25.222 -4.831 1.00 76.56 179 GLY A CA 1
ATOM 1374 C C . GLY A 1 179 ? -18.838 -25.147 -5.125 1.00 76.56 179 GLY A C 1
ATOM 1375 O O . GLY A 1 179 ? -19.538 -26.113 -4.838 1.00 76.56 179 GLY A O 1
ATOM 1376 N N . ALA A 1 180 ? -19.337 -24.052 -5.708 1.00 69.38 180 ALA A N 1
ATOM 1377 C CA . ALA A 1 180 ? -20.672 -24.014 -6.300 1.00 69.38 180 ALA A CA 1
ATOM 1378 C C . ALA A 1 180 ? -20.629 -24.716 -7.672 1.00 69.38 180 ALA A C 1
ATOM 1380 O O . ALA A 1 180 ? -20.375 -24.079 -8.694 1.00 69.38 180 ALA A O 1
ATOM 1381 N N . GLY A 1 181 ? -20.792 -26.040 -7.678 1.00 50.06 181 GLY A N 1
ATOM 1382 C CA . GLY A 1 181 ? -20.801 -26.892 -8.871 1.00 50.06 181 GLY A CA 1
ATOM 1383 C C . GLY A 1 181 ? -21.812 -28.016 -8.749 1.00 50.06 181 GLY A C 1
ATOM 1384 O O . GLY A 1 181 ? -22.031 -28.477 -7.607 1.00 50.06 181 GLY A O 1
#

Organism: Branchiostoma belcheri (NCBI:txid7741)

Radius of gyration: 34.08 Å; chains: 1; bounding box: 86×63×56 Å